Protein AF-A0A535GXM6-F1 (afdb_monomer)

Secondary structure (DSSP, 8-state):
--EEE--SGGGG-HHHHHHHHHHHTSEEEEES---HHHHHHHHHHHHHHTSS--HHHHHHT--EEEEE---S-HHHHHHHHHHHHHHHHHHTT-SPPPPPS-SSS-----

Mean predicted aligned error: 7.74 Å

Radius of gyration: 24.26 Å; Cα contacts (8 Å, |Δi|>4): 105; chains: 1; bounding box: 48×35×75 Å

Nearest PDB structures (foldseek):
  6ude-assembly1_A  TM=9.794E-01  e=9.138E-09  Elizabethkingia anophelis NUHP1
  6k76-assembly1_A  TM=9.728E-01  e=8.546E-09  Thermococcus kodakarensis KOD1
  6ude-assembly1_C  TM=9.628E-01  e=1.117E-08  Elizabethkingia anophelis NUHP1
  6k78-assembly2_C-3  TM=8.431E-01  e=2.739E-09  Thermococcus kodakarensis KOD1
  6k78-assembly1_A  TM=8.442E-01  e=5.350E-09  Thermococcus kodakarensis KOD1

Structure (mmCIF, N/CA/C/O backbone):
data_AF-A0A535GXM6-F1
#
_entry.id   AF-A0A535GXM6-F1
#
loop_
_atom_site.group_PDB
_atom_site.id
_atom_site.type_symbol
_atom_site.label_atom_id
_atom_site.label_alt_id
_atom_site.label_comp_id
_atom_site.label_asym_id
_atom_site.label_entity_id
_atom_site.label_seq_id
_atom_site.pdbx_PDB_ins_code
_atom_site.Cartn_x
_atom_site.Cartn_y
_atom_site.Cartn_z
_atom_site.occupancy
_atom_site.B_iso_or_equiv
_atom_site.auth_seq_id
_atom_site.auth_comp_id
_atom_site.auth_asym_id
_atom_site.auth_atom_id
_atom_site.pdbx_PDB_model_num
ATOM 1 N N . LEU A 1 1 ? -2.934 11.501 -5.337 1.00 75.19 1 LEU A N 1
ATOM 2 C CA . LEU A 1 1 ? -2.773 10.565 -4.201 1.00 75.19 1 LEU A CA 1
ATOM 3 C C . LEU A 1 1 ? -1.601 11.059 -3.366 1.00 75.19 1 LEU A C 1
ATOM 5 O O . LEU A 1 1 ? -0.616 11.454 -3.968 1.00 75.19 1 LEU A O 1
ATOM 9 N N . THR A 1 2 ? -1.706 11.094 -2.039 1.00 91.50 2 THR A N 1
ATOM 10 C CA . THR A 1 2 ? -0.607 11.530 -1.148 1.00 91.50 2 THR A CA 1
ATOM 11 C C . THR A 1 2 ? -0.010 10.377 -0.336 1.00 91.50 2 THR A C 1
ATOM 13 O O . THR A 1 2 ? 1.177 10.406 -0.028 1.00 91.50 2 THR A O 1
ATOM 16 N N . THR A 1 3 ? -0.812 9.346 -0.051 1.00 96.75 3 THR A N 1
ATOM 17 C CA . THR A 1 3 ? -0.434 8.125 0.676 1.00 96.75 3 THR A CA 1
ATOM 18 C C . THR A 1 3 ? -1.315 6.964 0.214 1.00 96.75 3 THR A C 1
ATOM 20 O O . THR A 1 3 ? -2.503 7.166 -0.040 1.00 96.75 3 THR A O 1
ATOM 23 N N . LEU A 1 4 ? -0.762 5.753 0.164 1.00 97.88 4 LEU A N 1
ATOM 24 C CA . LEU A 1 4 ? -1.477 4.498 -0.055 1.00 97.88 4 LEU A CA 1
ATOM 25 C C . LEU A 1 4 ? -1.424 3.636 1.217 1.00 97.88 4 LEU A C 1
ATOM 27 O O . LEU A 1 4 ? -0.346 3.288 1.688 1.00 97.88 4 LEU A O 1
ATOM 31 N N . LYS A 1 5 ? -2.582 3.272 1.776 1.00 97.00 5 LYS A N 1
ATOM 32 C CA . LYS A 1 5 ? -2.676 2.226 2.810 1.00 97.00 5 LYS A CA 1
A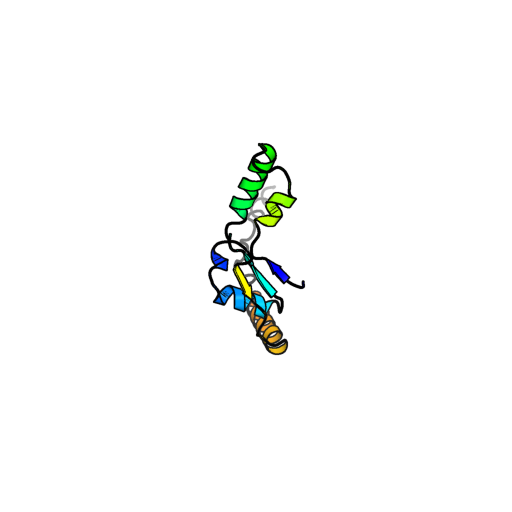TOM 33 C C . LYS A 1 5 ? -2.845 0.876 2.118 1.00 97.00 5 LYS A C 1
ATOM 35 O O . LYS A 1 5 ? -3.596 0.801 1.150 1.00 97.00 5 LYS A O 1
ATOM 40 N N . VAL A 1 6 ? -2.151 -0.150 2.598 1.00 97.38 6 VAL A N 1
ATOM 41 C CA . VAL A 1 6 ? -2.109 -1.479 1.963 1.00 97.38 6 VAL A CA 1
ATOM 42 C C . VAL A 1 6 ? -2.484 -2.582 2.946 1.00 97.38 6 VAL A C 1
ATOM 44 O O . VAL A 1 6 ? -2.291 -2.429 4.149 1.00 97.38 6 VAL A O 1
ATOM 47 N N . ASP A 1 7 ? -2.984 -3.699 2.428 1.00 96.62 7 ASP A N 1
ATOM 48 C CA . ASP A 1 7 ? -3.314 -4.903 3.189 1.00 96.62 7 ASP A CA 1
ATOM 49 C C . ASP A 1 7 ? -3.210 -6.175 2.323 1.00 96.62 7 ASP A C 1
ATOM 51 O O . ASP A 1 7 ? -2.869 -6.109 1.139 1.00 96.62 7 ASP A O 1
ATOM 55 N N . GLY A 1 8 ? -3.441 -7.335 2.941 1.00 94.44 8 GLY A N 1
ATOM 56 C CA . GLY A 1 8 ? -3.362 -8.655 2.318 1.00 94.44 8 GLY A CA 1
ATOM 57 C C . GLY A 1 8 ? -1.984 -9.312 2.433 1.00 94.44 8 GLY A C 1
ATOM 58 O O . GLY A 1 8 ? -0.975 -8.669 2.714 1.00 94.44 8 GLY A O 1
ATOM 59 N N . GLY A 1 9 ? -1.911 -10.624 2.193 1.00 93.56 9 GLY A N 1
ATOM 60 C CA . GLY A 1 9 ? -0.707 -11.419 2.477 1.00 93.56 9 GLY A CA 1
ATOM 61 C C . GLY A 1 9 ? 0.586 -10.950 1.788 1.00 93.56 9 GLY A C 1
ATOM 62 O O . GLY A 1 9 ? 1.673 -11.114 2.347 1.00 93.56 9 GLY A O 1
ATOM 63 N N . ALA A 1 10 ? 0.492 -10.319 0.613 1.00 96.25 10 ALA A N 1
ATOM 64 C CA . ALA A 1 10 ? 1.652 -9.830 -0.137 1.00 96.25 10 ALA A CA 1
ATOM 65 C C . ALA A 1 10 ? 2.368 -8.646 0.540 1.00 96.25 10 ALA A C 1
ATOM 67 O O . ALA A 1 10 ? 3.562 -8.442 0.312 1.00 96.25 10 ALA A O 1
ATOM 68 N N . VAL A 1 11 ? 1.684 -7.891 1.411 1.00 97.00 11 VAL A N 1
ATOM 69 C CA . VAL A 1 11 ? 2.260 -6.696 2.055 1.00 97.00 11 VAL A CA 1
ATOM 70 C C . VAL A 1 11 ? 3.362 -7.026 3.054 1.00 97.00 11 VAL A C 1
ATOM 72 O O . VAL A 1 11 ? 4.121 -6.138 3.431 1.00 97.00 11 VAL A O 1
ATOM 75 N N . LYS A 1 12 ? 3.518 -8.298 3.448 1.00 95.88 12 LYS A N 1
ATOM 76 C CA . LYS A 1 12 ? 4.659 -8.781 4.247 1.00 95.88 12 LYS A CA 1
ATOM 77 C C . LYS A 1 12 ? 6.001 -8.590 3.545 1.00 95.88 12 LYS A C 1
ATOM 79 O O . LYS A 1 12 ? 7.030 -8.542 4.208 1.00 95.88 12 LYS A O 1
ATOM 84 N N . ASN A 1 13 ? 6.004 -8.505 2.216 1.00 98.00 13 ASN A N 1
ATOM 85 C CA . ASN A 1 13 ? 7.224 -8.354 1.442 1.00 98.00 13 ASN A CA 1
ATOM 86 C C . ASN A 1 13 ? 7.668 -6.883 1.413 1.00 98.00 13 ASN A C 1
ATOM 88 O O . ASN A 1 13 ? 7.149 -6.077 0.643 1.00 98.00 13 ASN A O 1
ATOM 92 N N . ASP A 1 14 ? 8.665 -6.553 2.232 1.00 98.31 14 ASP A N 1
ATOM 93 C CA . ASP A 1 14 ? 9.234 -5.205 2.323 1.00 98.31 14 ASP A CA 1
ATOM 94 C C . ASP A 1 14 ? 9.778 -4.684 0.984 1.00 98.31 14 ASP A C 1
ATOM 96 O O . ASP A 1 14 ? 9.617 -3.502 0.687 1.00 98.31 14 ASP A O 1
ATOM 100 N N . PHE A 1 15 ? 10.373 -5.550 0.156 1.00 98.38 15 PHE A N 1
ATOM 101 C CA . PHE A 1 15 ? 10.850 -5.159 -1.172 1.00 98.38 15 PHE A CA 1
ATOM 102 C C . PHE A 1 15 ? 9.687 -4.732 -2.070 1.00 98.38 15 PHE A C 1
ATOM 104 O O . PHE A 1 15 ? 9.758 -3.686 -2.710 1.00 98.38 15 PHE A O 1
ATOM 111 N N . LEU A 1 16 ? 8.592 -5.499 -2.078 1.00 98.31 16 LEU A N 1
ATOM 112 C CA . LEU A 1 16 ? 7.402 -5.151 -2.854 1.00 98.31 16 LEU A CA 1
ATOM 113 C C . LEU A 1 16 ? 6.798 -3.821 -2.385 1.00 98.31 16 LEU A C 1
ATOM 115 O O . LEU A 1 16 ? 6.392 -3.011 -3.212 1.00 98.31 16 LEU A O 1
ATOM 119 N N . MET A 1 17 ? 6.754 -3.577 -1.073 1.00 98.56 17 MET A N 1
ATOM 120 C CA . MET A 1 17 ? 6.217 -2.329 -0.521 1.00 98.56 17 MET A CA 1
ATOM 121 C C . MET A 1 17 ? 7.091 -1.118 -0.851 1.00 98.56 17 MET A C 1
ATOM 123 O O . MET A 1 17 ? 6.555 -0.068 -1.205 1.00 98.56 17 MET A O 1
ATOM 127 N N . GLN A 1 18 ? 8.417 -1.270 -0.800 1.00 98.62 18 GLN A N 1
ATOM 128 C CA . GLN A 1 18 ? 9.336 -0.218 -1.227 1.00 98.62 18 GLN A CA 1
ATOM 129 C C . GLN A 1 18 ? 9.196 0.057 -2.728 1.00 98.62 18 GLN A C 1
ATOM 131 O O . GLN A 1 18 ? 9.004 1.204 -3.122 1.00 98.62 18 GLN A O 1
ATOM 136 N N . LEU A 1 19 ? 9.175 -0.994 -3.556 1.00 97.69 19 LEU A N 1
ATOM 137 C CA . LEU A 1 19 ? 8.965 -0.874 -4.998 1.00 97.69 19 LEU A CA 1
ATOM 138 C C . LEU A 1 19 ? 7.633 -0.177 -5.317 1.00 97.69 19 LEU A C 1
ATOM 140 O O . LEU A 1 19 ? 7.565 0.659 -6.214 1.00 97.69 19 LEU A O 1
ATOM 144 N N . GLN A 1 20 ? 6.572 -0.484 -4.568 1.00 97.88 20 GLN A N 1
ATOM 145 C CA . GLN A 1 20 ? 5.268 0.156 -4.721 1.00 97.88 20 GLN A CA 1
ATOM 146 C C . GLN A 1 20 ? 5.313 1.651 -4.371 1.00 97.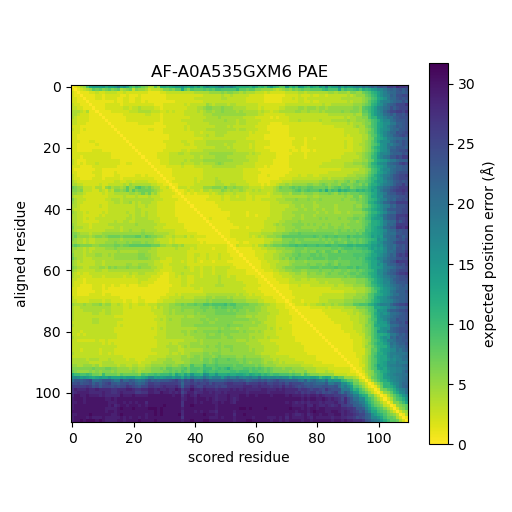88 20 GLN A C 1
ATOM 148 O O . GLN A 1 20 ? 4.708 2.453 -5.088 1.00 97.88 20 GLN A O 1
ATOM 153 N N . ALA A 1 21 ? 6.020 2.029 -3.300 1.00 98.19 21 ALA A N 1
ATOM 154 C CA . ALA A 1 21 ? 6.219 3.426 -2.919 1.00 98.19 21 ALA A CA 1
ATOM 155 C C . ALA A 1 21 ? 7.008 4.186 -3.993 1.00 98.19 21 ALA A C 1
ATOM 157 O O . ALA A 1 21 ? 6.589 5.265 -4.411 1.00 98.19 21 ALA A O 1
ATOM 158 N N . ASP A 1 22 ? 8.079 3.582 -4.507 1.00 97.69 22 ASP A N 1
ATOM 159 C CA . ASP A 1 22 ? 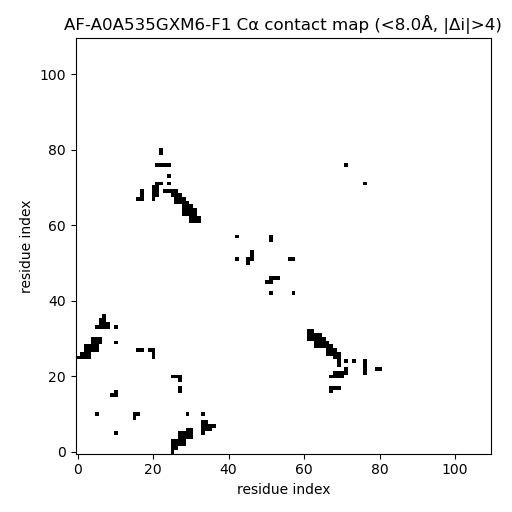8.930 4.141 -5.561 1.00 97.69 22 ASP A CA 1
ATOM 160 C C . ASP A 1 22 ? 8.153 4.348 -6.872 1.00 97.69 22 ASP A C 1
ATOM 162 O O . ASP A 1 22 ? 8.107 5.453 -7.419 1.00 97.69 22 ASP A O 1
ATOM 166 N N . ILE A 1 23 ? 7.439 3.318 -7.344 1.00 96.31 23 ILE A N 1
ATOM 167 C CA . ILE A 1 23 ? 6.639 3.389 -8.579 1.00 96.31 23 ILE A CA 1
ATOM 168 C C . ILE A 1 23 ? 5.541 4.453 -8.480 1.00 96.31 23 ILE A C 1
ATOM 170 O O . ILE A 1 23 ? 5.263 5.136 -9.466 1.00 96.31 23 ILE A O 1
ATOM 174 N N . LEU A 1 24 ? 4.897 4.607 -7.319 1.00 96.31 24 LEU A N 1
ATOM 175 C CA . LEU A 1 24 ? 3.837 5.604 -7.142 1.00 96.31 24 LEU A CA 1
ATOM 176 C C . LEU A 1 24 ? 4.374 6.997 -6.794 1.00 96.31 24 LEU A C 1
ATOM 178 O O . LEU A 1 24 ? 3.665 7.982 -6.991 1.00 96.31 24 LEU A O 1
ATOM 182 N N . GLY A 1 25 ? 5.605 7.101 -6.288 1.00 96.50 25 GLY A N 1
ATOM 183 C CA . GLY A 1 25 ? 6.170 8.317 -5.696 1.00 96.50 25 GLY A CA 1
ATOM 184 C C . GLY A 1 25 ? 5.345 8.869 -4.531 1.00 96.50 25 GLY A C 1
ATOM 185 O O . GLY A 1 25 ? 5.250 10.083 -4.368 1.00 96.50 25 GLY A O 1
ATOM 186 N N . VAL A 1 26 ? 4.698 7.996 -3.754 1.00 97.44 26 VAL A N 1
ATOM 187 C CA . VAL A 1 26 ? 3.931 8.363 -2.553 1.00 97.44 26 VAL A CA 1
ATOM 188 C C . VAL A 1 26 ? 4.212 7.373 -1.432 1.00 97.44 26 VAL A C 1
ATOM 190 O O . VAL A 1 26 ? 4.666 6.258 -1.677 1.00 97.44 26 VAL A O 1
ATOM 193 N N . LYS A 1 27 ? 3.886 7.760 -0.198 1.00 98.19 27 LYS A N 1
ATOM 194 C CA . LYS A 1 27 ? 4.043 6.897 0.977 1.00 98.19 27 LYS A CA 1
ATOM 195 C C . LYS A 1 27 ? 3.181 5.648 0.860 1.00 98.19 27 LYS A C 1
ATOM 197 O O . LYS A 1 27 ? 1.993 5.761 0.555 1.00 98.19 27 LYS A O 1
ATOM 202 N N . VAL A 1 28 ? 3.735 4.490 1.198 1.00 98.50 28 VAL A N 1
ATOM 203 C CA . VAL A 1 28 ? 2.976 3.248 1.399 1.00 98.50 28 VAL A CA 1
ATOM 204 C C . VAL A 1 28 ? 2.956 2.921 2.889 1.00 98.50 28 VAL A C 1
ATOM 206 O O . VAL A 1 28 ? 3.997 2.901 3.539 1.00 98.50 28 VAL A O 1
ATOM 209 N N . VAL A 1 29 ? 1.772 2.696 3.456 1.00 98.25 29 VAL A N 1
ATOM 210 C CA . VAL A 1 29 ? 1.582 2.464 4.895 1.00 98.25 29 VAL A CA 1
ATOM 211 C C . VAL A 1 29 ? 1.012 1.074 5.121 1.00 98.25 29 VAL A C 1
ATOM 213 O O . VAL A 1 29 ? -0.142 0.810 4.771 1.00 98.25 29 VAL A O 1
ATOM 216 N N . ARG A 1 30 ? 1.816 0.208 5.741 1.00 98.12 30 ARG A N 1
ATOM 217 C CA . ARG A 1 30 ? 1.424 -1.141 6.144 1.0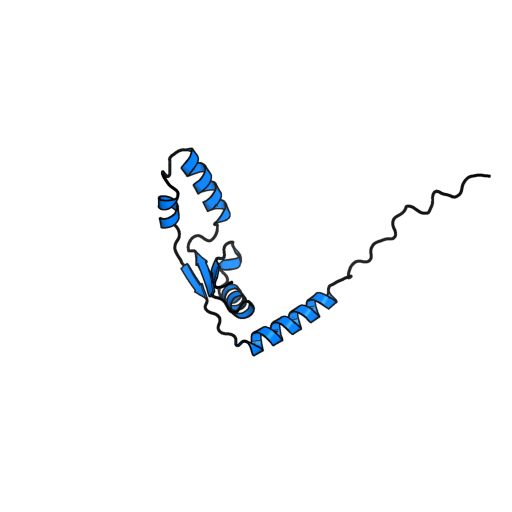0 98.12 30 ARG A CA 1
ATOM 218 C C . ARG A 1 30 ? 0.914 -1.134 7.592 1.00 98.12 30 ARG A C 1
ATOM 220 O O . ARG A 1 30 ? 1.634 -0.662 8.477 1.00 98.12 30 ARG A O 1
ATOM 227 N N . PRO A 1 31 ? -0.303 -1.636 7.862 1.00 97.25 31 PRO A N 1
ATOM 228 C CA . PRO A 1 31 ? -0.819 -1.794 9.217 1.00 97.25 31 PRO A CA 1
ATOM 229 C C . PRO A 1 31 ? -0.224 -3.028 9.910 1.00 97.25 31 PRO A C 1
ATOM 231 O O . PRO A 1 31 ? 0.222 -3.966 9.249 1.00 97.25 31 PRO A O 1
ATOM 234 N N . GLN A 1 32 ? -0.284 -3.060 11.244 1.00 95.25 32 GLN A N 1
ATOM 235 C CA . GLN A 1 32 ? 0.069 -4.253 12.029 1.00 95.25 32 GLN A CA 1
ATOM 236 C C . GLN A 1 32 ? -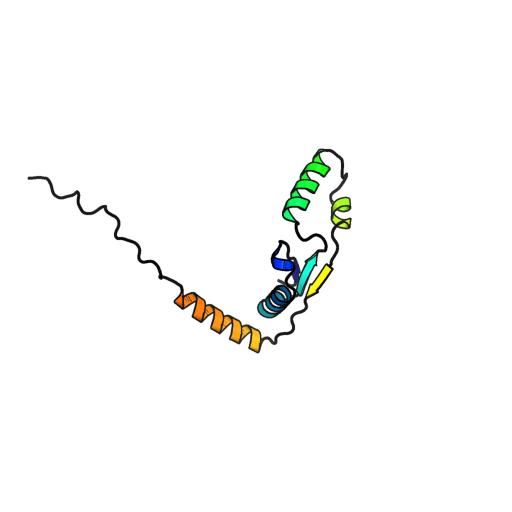0.845 -5.443 11.707 1.00 95.25 32 GLN A C 1
ATOM 238 O O . GLN A 1 32 ? -0.369 -6.558 11.501 1.00 95.25 32 GLN A O 1
ATOM 243 N N . VAL A 1 33 ? -2.157 -5.205 11.608 1.00 93.19 33 VAL A N 1
ATOM 244 C CA . VAL A 1 33 ? -3.122 -6.226 11.178 1.00 93.19 33 VAL A CA 1
ATOM 245 C C . VAL A 1 33 ? -3.263 -6.174 9.663 1.00 93.19 33 VAL A C 1
ATOM 247 O O . VAL A 1 33 ? -3.886 -5.265 9.120 1.00 93.19 33 VAL A O 1
ATOM 250 N N . GLN A 1 34 ? -2.676 -7.159 8.988 1.00 89.44 34 GLN A N 1
ATOM 251 C CA . GLN A 1 34 ? -2.605 -7.206 7.523 1.00 89.44 34 GLN A CA 1
ATOM 252 C C . GLN A 1 34 ? -3.833 -7.858 6.880 1.00 89.44 34 GLN A C 1
ATOM 254 O O . GLN A 1 34 ? -4.151 -7.558 5.737 1.00 89.44 34 GLN A O 1
ATOM 259 N N . GLU A 1 35 ? -4.553 -8.711 7.611 1.00 91.88 35 GLU A N 1
ATOM 260 C CA . GLU A 1 35 ? -5.798 -9.334 7.146 1.00 91.88 35 GLU A CA 1
ATOM 261 C C . GLU A 1 35 ? -6.998 -8.431 7.470 1.00 91.88 35 GLU A C 1
ATOM 263 O O . GLU A 1 35 ? -7.861 -8.749 8.295 1.00 91.88 35 GLU A O 1
ATOM 268 N N . THR A 1 36 ? -7.035 -7.256 6.839 1.00 92.12 36 THR A N 1
ATOM 269 C CA . THR A 1 36 ? -8.081 -6.240 7.054 1.00 92.12 36 THR A CA 1
ATOM 270 C C . THR A 1 36 ? -9.454 -6.703 6.569 1.00 92.12 36 THR A C 1
ATOM 272 O O . THR A 1 36 ? -10.465 -6.248 7.099 1.00 92.12 36 THR A O 1
ATOM 275 N N . THR A 1 37 ? -9.500 -7.647 5.623 1.00 94.25 37 THR A N 1
ATOM 276 C CA . THR A 1 37 ? -10.747 -8.249 5.127 1.00 94.25 37 THR A CA 1
ATOM 277 C C . THR A 1 37 ? -11.492 -8.965 6.256 1.00 94.25 37 THR A C 1
ATOM 279 O O . THR A 1 37 ? -12.640 -8.633 6.554 1.00 94.25 37 THR A O 1
ATOM 282 N N . SER A 1 38 ? -10.820 -9.893 6.945 1.00 94.31 38 SER A N 1
ATOM 283 C CA . SER A 1 38 ? -11.398 -10.614 8.087 1.00 94.31 38 SER A CA 1
ATOM 284 C C . SER A 1 38 ? -11.704 -9.674 9.252 1.00 94.31 38 SER A C 1
ATOM 286 O O . SER A 1 38 ? -12.749 -9.795 9.891 1.00 94.31 38 SER A O 1
ATOM 288 N N . LEU A 1 39 ? -10.826 -8.696 9.500 1.00 94.00 39 LEU A N 1
ATOM 289 C CA . LEU A 1 39 ? -11.039 -7.688 10.536 1.00 94.00 39 LEU A CA 1
ATOM 290 C C . LEU A 1 39 ? -12.298 -6.847 10.274 1.00 94.00 39 LEU A C 1
ATOM 292 O O . LEU A 1 39 ? -13.064 -6.588 11.197 1.00 94.00 39 LEU A O 1
ATOM 296 N N . GLY A 1 40 ? -12.544 -6.457 9.021 1.00 95.31 40 GLY A N 1
ATOM 297 C CA . GLY A 1 40 ? -13.732 -5.703 8.628 1.00 95.31 40 GLY A CA 1
ATOM 298 C C . GLY A 1 40 ? -15.028 -6.473 8.885 1.00 95.31 40 GLY A C 1
ATOM 299 O O . GLY A 1 40 ? -15.975 -5.910 9.433 1.00 95.31 40 GLY A O 1
ATOM 300 N N . ALA A 1 41 ? -15.055 -7.773 8.568 1.00 97.38 41 ALA A N 1
ATOM 301 C CA . ALA A 1 41 ? -16.195 -8.637 8.877 1.00 97.38 41 ALA A CA 1
ATOM 302 C C . ALA A 1 41 ? -16.425 -8.763 10.394 1.00 97.38 41 ALA A C 1
ATOM 304 O O . ALA A 1 41 ? -17.559 -8.635 10.859 1.00 97.38 41 ALA A O 1
ATOM 305 N N . ALA A 1 42 ? -15.350 -8.945 11.169 1.00 96.31 42 ALA A N 1
ATOM 306 C CA . ALA A 1 42 ? -15.419 -9.007 12.627 1.00 96.31 42 ALA A CA 1
ATOM 307 C C . ALA A 1 42 ? -15.955 -7.700 13.232 1.00 96.31 42 ALA A C 1
ATOM 309 O O . ALA A 1 42 ? -16.824 -7.737 14.099 1.00 96.31 42 ALA A O 1
ATOM 310 N N . TYR A 1 43 ? -15.499 -6.547 12.739 1.00 97.00 43 TYR A N 1
ATOM 311 C CA . TYR A 1 43 ? -16.004 -5.238 13.152 1.00 97.00 43 TYR A CA 1
ATOM 312 C C . TYR A 1 43 ? -17.479 -5.038 12.814 1.00 97.00 43 TYR A C 1
ATOM 314 O O . TYR A 1 43 ? -18.230 -4.562 13.664 1.00 97.00 43 TYR A O 1
ATOM 322 N N . GLY A 1 44 ? -17.917 -5.432 11.615 1.00 96.81 44 GLY A N 1
ATOM 323 C CA . GLY A 1 44 ? -19.326 -5.355 11.229 1.00 96.81 44 GLY A CA 1
ATOM 324 C C . GLY A 1 44 ? -20.224 -6.180 12.153 1.00 96.81 44 GLY A C 1
ATOM 325 O O . GLY A 1 44 ? -21.212 -5.667 12.677 1.00 96.81 44 GLY A O 1
ATOM 326 N N . ALA A 1 45 ? -19.843 -7.434 12.413 1.00 97.75 45 ALA A N 1
ATOM 327 C CA . ALA A 1 45 ? -20.576 -8.305 13.327 1.00 97.75 45 ALA A CA 1
ATOM 328 C C . ALA A 1 45 ? -20.552 -7.778 14.769 1.00 97.75 45 ALA A C 1
ATOM 330 O O . ALA A 1 45 ? -21.588 -7.731 15.424 1.00 97.75 45 ALA A O 1
ATOM 331 N N . GLY A 1 46 ? -19.388 -7.340 15.253 1.00 97.25 46 GLY A N 1
ATOM 332 C CA . GLY A 1 46 ? -19.225 -6.874 16.626 1.00 97.25 46 GLY A CA 1
ATOM 333 C C . GLY A 1 46 ? -19.960 -5.568 16.926 1.00 97.25 46 GLY A C 1
ATOM 334 O O . GLY A 1 46 ? -20.452 -5.401 18.036 1.00 97.25 46 GLY A O 1
ATOM 335 N N . LEU A 1 47 ? -20.107 -4.666 15.952 1.00 97.31 47 LEU A N 1
ATOM 336 C CA . LEU A 1 47 ? -20.977 -3.494 16.106 1.00 97.31 47 LEU A CA 1
ATOM 337 C C . LEU A 1 47 ? -22.456 -3.896 16.169 1.00 97.31 47 LEU A C 1
ATOM 339 O O . LEU A 1 47 ? -23.199 -3.371 16.992 1.00 97.31 47 LEU A O 1
ATOM 343 N N . ALA A 1 48 ? -22.885 -4.840 15.325 1.00 97.38 48 ALA A N 1
ATOM 344 C CA . ALA A 1 48 ? -24.276 -5.293 15.290 1.00 97.38 48 ALA A CA 1
ATOM 345 C C . ALA A 1 48 ? -24.700 -6.032 16.572 1.00 97.38 48 ALA A C 1
ATOM 347 O O . ALA A 1 48 ? -25.872 -5.992 16.941 1.00 97.38 48 ALA A O 1
ATOM 348 N N . THR A 1 49 ? -23.762 -6.696 17.255 1.00 97.69 49 THR A N 1
ATOM 349 C CA . THR A 1 49 ? -24.018 -7.441 18.498 1.00 97.69 49 THR A CA 1
ATOM 350 C C . THR A 1 49 ? -23.668 -6.669 19.772 1.00 97.69 49 THR A C 1
ATOM 352 O O . THR A 1 49 ? -23.896 -7.181 20.866 1.00 97.69 49 THR A O 1
ATOM 355 N N . GLY A 1 50 ? -23.129 -5.452 19.656 1.00 96.06 50 GLY A N 1
ATOM 356 C CA . GLY A 1 50 ? -22.731 -4.627 20.800 1.00 96.06 50 GLY A CA 1
ATOM 357 C C . GLY A 1 50 ? -21.411 -5.037 21.462 1.00 96.06 50 GLY A C 1
ATOM 358 O O . GLY A 1 50 ? -21.133 -4.596 22.574 1.00 96.06 50 GLY A O 1
ATOM 359 N N . PHE A 1 51 ? -20.586 -5.857 20.801 1.00 96.94 51 PHE A N 1
ATOM 360 C CA . PHE A 1 51 ? -19.213 -6.124 21.245 1.00 96.94 51 PHE A CA 1
ATOM 361 C C . PHE A 1 51 ? -18.350 -4.853 21.196 1.00 96.94 51 PHE A C 1
ATOM 363 O O . PHE A 1 51 ? -17.564 -4.608 22.106 1.00 96.94 51 PHE A O 1
ATOM 37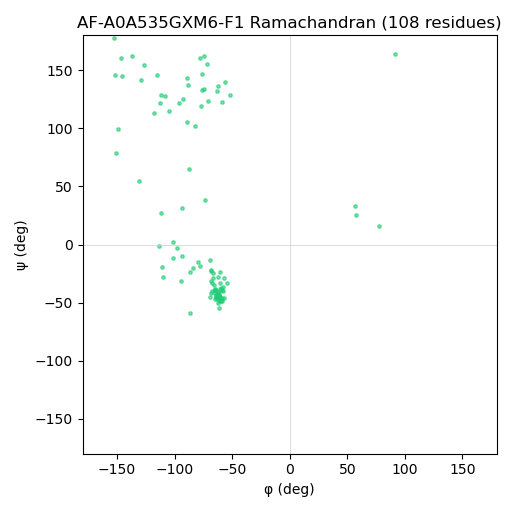0 N N . TRP A 1 52 ? -18.530 -4.031 20.156 1.00 97.06 52 TRP A N 1
ATOM 371 C CA . TRP A 1 52 ? -18.027 -2.655 20.103 1.00 97.06 52 TRP A CA 1
ATOM 372 C C . TRP A 1 52 ? -19.199 -1.685 20.061 1.00 97.06 52 TRP A C 1
ATOM 374 O O . TRP A 1 52 ? -20.227 -1.967 19.446 1.00 97.06 52 TRP A O 1
ATOM 384 N N . SER A 1 53 ? -19.026 -0.522 20.685 1.00 94.81 53 SER A N 1
ATOM 385 C CA . SER A 1 53 ? -20.113 0.451 20.833 1.00 94.81 53 SER A CA 1
ATOM 386 C C . SER A 1 53 ? -20.127 1.505 19.730 1.00 94.81 53 SER A C 1
ATOM 388 O O . SER A 1 53 ? -21.187 2.018 19.377 1.00 94.81 53 SER A O 1
ATOM 390 N N . THR A 1 54 ? -18.960 1.877 19.189 1.00 96.25 54 THR A N 1
ATOM 391 C CA . THR A 1 54 ? -18.857 2.960 18.198 1.00 96.25 54 THR A CA 1
ATOM 392 C C . THR A 1 54 ? -17.755 2.724 17.170 1.00 96.25 54 THR A C 1
ATOM 394 O O . THR A 1 54 ? -16.784 2.006 17.402 1.00 96.25 54 THR A O 1
ATOM 397 N N . LEU A 1 55 ? -17.855 3.417 16.032 1.00 94.94 55 LEU A N 1
ATOM 398 C CA . LEU A 1 55 ? -16.778 3.462 15.038 1.00 94.94 55 LEU A CA 1
ATOM 399 C C . LEU A 1 55 ? -15.492 4.101 15.588 1.00 94.94 55 LEU A C 1
ATOM 401 O O . LEU A 1 55 ? -14.405 3.764 15.126 1.00 94.94 55 LEU A O 1
ATOM 405 N N . ASP A 1 56 ? -15.592 5.007 16.565 1.00 95.62 56 ASP A N 1
ATOM 406 C CA . ASP A 1 56 ? -14.421 5.630 17.193 1.00 95.62 56 ASP A CA 1
ATOM 407 C C . ASP A 1 56 ? -13.603 4.634 18.005 1.00 95.62 56 ASP A C 1
ATOM 409 O O . ASP A 1 56 ? -12.377 4.725 18.042 1.00 95.62 56 ASP A O 1
ATOM 413 N N . GLU A 1 57 ? -14.264 3.654 18.614 1.00 93.94 57 GLU A N 1
ATOM 414 C CA . GLU A 1 57 ? -13.599 2.545 19.285 1.00 93.94 57 GLU A CA 1
ATOM 415 C C . GLU A 1 57 ? -12.767 1.723 18.291 1.00 93.94 57 GLU A C 1
ATOM 417 O O . GLU A 1 57 ? -11.583 1.484 18.519 1.00 93.94 57 GLU A O 1
ATOM 422 N N . LEU A 1 58 ? -13.335 1.408 17.124 1.00 93.94 58 LEU A N 1
ATOM 423 C CA . LEU A 1 58 ? -12.642 0.655 16.075 1.00 93.94 58 LEU A CA 1
ATOM 424 C C . LEU A 1 58 ? -11.452 1.412 15.477 1.00 93.94 58 LEU A C 1
ATOM 426 O O . LEU A 1 58 ? -10.437 0.807 15.132 1.00 93.94 58 LEU A O 1
ATOM 430 N N . ARG A 1 59 ? -11.548 2.744 15.361 1.00 92.81 59 ARG A N 1
ATOM 431 C CA . ARG A 1 59 ? -10.450 3.586 14.853 1.00 92.81 59 ARG A CA 1
ATOM 432 C C . ARG A 1 59 ? -9.198 3.483 15.722 1.00 92.81 59 ARG A C 1
ATOM 434 O O . ARG A 1 59 ? -8.098 3.539 15.179 1.00 92.81 59 ARG A O 1
ATOM 441 N N . LYS A 1 60 ? -9.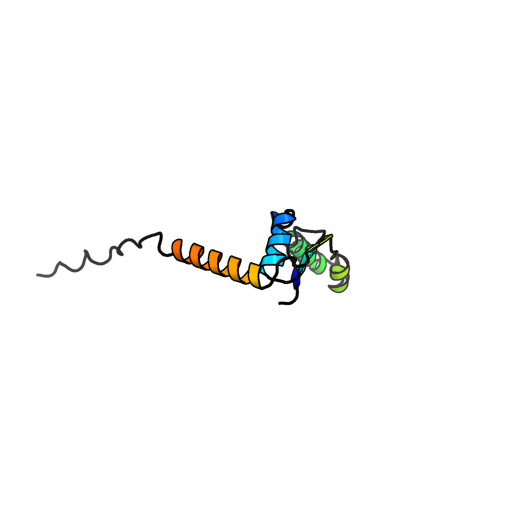353 3.289 17.037 1.00 93.00 60 LYS A N 1
ATOM 442 C CA . LYS A 1 60 ? -8.232 3.136 17.983 1.00 93.00 60 LYS A CA 1
ATOM 443 C C . LYS A 1 60 ? -7.451 1.837 17.781 1.00 93.00 60 LYS A C 1
ATOM 445 O O . LYS A 1 60 ? -6.288 1.766 18.162 1.00 93.00 60 LYS A O 1
ATOM 450 N N . ASN A 1 61 ? -8.060 0.833 17.155 1.00 91.88 61 ASN A N 1
ATOM 451 C CA . ASN A 1 61 ? -7.409 -0.449 16.896 1.00 91.88 61 ASN A CA 1
ATOM 452 C C . ASN A 1 61 ? -6.447 -0.396 15.700 1.00 91.88 61 ASN A C 1
ATOM 454 O O . ASN A 1 61 ? -5.611 -1.285 15.548 1.00 91.88 61 ASN A O 1
ATOM 458 N N . TRP A 1 62 ? -6.563 0.605 14.818 1.00 95.00 62 TRP A N 1
ATOM 459 C CA . TRP A 1 62 ? -5.682 0.705 13.658 1.00 95.00 62 TRP A CA 1
ATOM 460 C C . TRP A 1 62 ? -4.313 1.245 14.070 1.00 95.00 62 TRP A C 1
ATOM 462 O O . TRP A 1 62 ? -4.192 2.373 14.546 1.00 95.00 62 TRP A O 1
ATOM 472 N N . GLN A 1 63 ? -3.274 0.446 13.843 1.00 95.81 63 GLN A N 1
ATOM 473 C CA . GLN A 1 63 ? -1.894 0.795 14.161 1.00 95.81 63 GLN A CA 1
ATOM 474 C C . GLN A 1 63 ? -0.997 0.562 12.950 1.00 95.81 63 GLN A C 1
ATOM 476 O O . GLN A 1 63 ? -1.159 -0.415 12.211 1.00 95.81 63 GLN A O 1
ATOM 481 N N . VAL A 1 64 ? -0.040 1.467 12.762 1.00 97.00 64 VAL A N 1
ATOM 482 C CA . VAL A 1 64 ? 0.987 1.345 11.728 1.00 97.00 64 VAL A CA 1
ATOM 483 C C . VAL A 1 64 ? 2.025 0.322 12.176 1.00 97.00 64 VAL A C 1
ATOM 485 O O . VAL A 1 64 ? 2.498 0.375 13.307 1.00 97.00 64 VAL A O 1
ATOM 488 N N . ASP A 1 65 ? 2.379 -0.589 11.275 1.00 97.44 65 ASP A 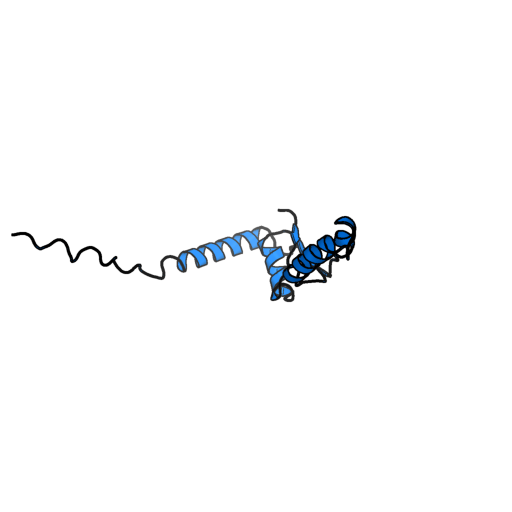N 1
ATOM 489 C CA . ASP A 1 65 ? 3.588 -1.405 11.397 1.00 97.44 65 ASP A CA 1
ATOM 490 C C . ASP A 1 65 ? 4.773 -0.650 10.790 1.00 97.44 65 ASP A C 1
ATOM 492 O O . ASP A 1 65 ? 5.738 -0.317 11.474 1.00 97.44 65 ASP A O 1
ATOM 496 N N . LYS A 1 66 ? 4.663 -0.302 9.502 1.00 98.12 66 LYS A N 1
ATOM 497 C CA . LYS A 1 66 ? 5.749 0.335 8.756 1.00 98.12 66 LYS A CA 1
ATOM 498 C C . LYS A 1 66 ? 5.237 1.330 7.721 1.00 98.12 66 LYS A C 1
ATOM 500 O O . LYS A 1 66 ? 4.202 1.118 7.086 1.00 98.12 66 LYS A O 1
ATOM 505 N N . VAL A 1 67 ? 5.998 2.406 7.536 1.00 98.50 67 VAL A N 1
ATOM 506 C CA . VAL A 1 67 ? 5.820 3.381 6.455 1.00 98.50 67 VAL A CA 1
ATOM 507 C C . VAL A 1 67 ? 7.008 3.274 5.506 1.00 98.50 67 VAL A C 1
ATOM 509 O O . VAL A 1 67 ? 8.155 3.312 5.943 1.00 98.50 67 VAL A O 1
ATOM 512 N N . PHE A 1 68 ? 6.720 3.137 4.217 1.00 98.56 68 PHE A N 1
ATOM 513 C CA . PHE A 1 68 ? 7.694 3.123 3.134 1.00 98.56 68 PHE A CA 1
ATOM 514 C C . PHE A 1 68 ? 7.614 4.470 2.418 1.00 98.56 68 PHE A C 1
ATOM 516 O O . PHE A 1 68 ? 6.573 4.826 1.858 1.00 98.56 68 PHE A O 1
ATOM 523 N N . GLU A 1 69 ? 8.694 5.240 2.490 1.00 98.44 69 GLU A N 1
ATOM 524 C CA . GLU A 1 69 ? 8.839 6.513 1.784 1.00 98.44 69 GLU A CA 1
ATOM 525 C C . GLU A 1 69 ? 9.436 6.249 0.393 1.00 98.44 69 GLU A C 1
ATOM 527 O O . GLU A 1 69 ? 10.294 5.369 0.271 1.00 98.44 69 GLU A O 1
ATOM 532 N N . PRO A 1 70 ? 9.014 6.980 -0.652 1.00 97.38 70 PRO A N 1
ATOM 533 C CA . PRO A 1 70 ? 9.598 6.836 -1.979 1.00 97.38 70 PRO A CA 1
ATOM 534 C C . PRO A 1 70 ? 11.079 7.239 -1.965 1.00 97.38 70 PRO A C 1
ATOM 536 O O . PRO A 1 70 ? 11.443 8.295 -1.448 1.00 97.38 70 PRO A O 1
ATOM 539 N N . GLN A 1 71 ? 11.923 6.396 -2.550 1.00 97.25 71 GLN A N 1
ATOM 540 C CA . GLN A 1 71 ? 13.374 6.569 -2.654 1.00 97.25 71 GLN A CA 1
ATOM 541 C C . GLN A 1 71 ? 13.828 6.826 -4.097 1.00 97.25 71 GLN A C 1
ATOM 543 O O . GLN A 1 71 ? 14.917 7.357 -4.311 1.00 97.25 71 GLN A O 1
ATOM 548 N N . SER A 1 72 ? 13.009 6.478 -5.094 1.00 93.56 72 SER A N 1
ATOM 549 C CA . SER A 1 72 ? 13.317 6.716 -6.509 1.00 93.56 72 SER A CA 1
ATOM 550 C C . SER A 1 72 ? 13.132 8.175 -6.925 1.00 93.56 72 SER A C 1
ATOM 552 O O . SER A 1 72 ? 12.184 8.836 -6.494 1.00 93.56 72 SER A O 1
ATOM 554 N N . THR A 1 73 ? 13.957 8.646 -7.861 1.00 96.31 73 THR A N 1
ATOM 555 C CA . THR A 1 73 ? 13.751 9.950 -8.501 1.00 96.31 73 THR A CA 1
ATOM 556 C C . THR A 1 73 ? 12.600 9.917 -9.503 1.00 96.31 73 THR A C 1
ATOM 558 O O . THR A 1 73 ? 12.193 8.865 -10.008 1.00 96.31 73 THR A O 1
ATOM 561 N N . GLU A 1 74 ? 12.105 11.101 -9.857 1.00 94.94 74 GLU A N 1
ATOM 562 C CA . GLU A 1 74 ? 11.072 11.247 -10.877 1.00 94.94 74 GLU A CA 1
ATOM 563 C C . GLU A 1 74 ? 11.522 10.673 -12.233 1.00 94.94 74 GLU A C 1
ATOM 565 O O . GLU A 1 74 ? 10.751 10.016 -12.933 1.00 94.94 74 GLU A O 1
ATOM 570 N N . GLU A 1 75 ? 12.786 10.880 -12.601 1.00 96.94 75 GLU A N 1
ATOM 571 C CA . GLU A 1 75 ? 13.385 10.372 -13.836 1.00 96.94 75 GLU A CA 1
ATOM 572 C C . GLU A 1 75 ? 13.360 8.843 -13.876 1.00 96.94 75 GLU A C 1
ATOM 574 O O . GLU A 1 75 ? 12.919 8.262 -14.872 1.00 96.94 75 GLU A O 1
ATOM 579 N N . GLN A 1 76 ? 13.791 8.196 -12.788 1.00 96.00 76 GLN A N 1
ATOM 580 C CA . GLN A 1 76 ? 13.801 6.738 -12.659 1.00 96.00 76 GLN A CA 1
ATOM 581 C C . GLN A 1 76 ? 12.384 6.170 -12.767 1.00 96.00 76 GLN A C 1
ATOM 583 O O . GLN A 1 76 ? 12.147 5.223 -13.522 1.00 96.00 76 GLN A O 1
ATOM 588 N N . ARG A 1 77 ? 11.423 6.799 -12.082 1.00 95.69 77 ARG A N 1
ATOM 589 C CA . ARG A 1 77 ? 10.010 6.415 -12.117 1.00 95.69 77 ARG A CA 1
ATOM 590 C C . ARG A 1 77 ? 9.424 6.518 -13.525 1.00 95.69 77 ARG A C 1
ATOM 592 O O . ARG A 1 77 ? 8.794 5.572 -14.001 1.00 95.69 77 ARG A O 1
ATOM 599 N N . ARG A 1 78 ? 9.665 7.632 -14.229 1.00 96.69 78 ARG A N 1
ATOM 600 C CA . ARG A 1 78 ? 9.201 7.830 -15.615 1.00 96.69 78 ARG A CA 1
ATOM 601 C C . ARG A 1 78 ? 9.798 6.797 -16.569 1.00 96.69 78 ARG A C 1
ATOM 603 O O . ARG A 1 78 ? 9.063 6.239 -17.384 1.00 96.69 78 ARG A O 1
ATOM 610 N N . ALA A 1 79 ? 11.098 6.522 -16.459 1.00 97.44 79 ALA A N 1
ATOM 611 C CA . ALA A 1 79 ? 11.775 5.534 -17.295 1.00 97.44 79 ALA A CA 1
ATOM 612 C C . ALA A 1 79 ? 11.226 4.115 -17.061 1.00 97.44 79 ALA A C 1
ATOM 614 O O . ALA A 1 79 ? 10.884 3.419 -18.020 1.00 97.44 79 ALA A O 1
ATOM 615 N N . GLY A 1 80 ? 11.065 3.713 -15.795 1.00 96.00 80 GLY A N 1
ATOM 616 C CA . GLY A 1 80 ? 10.479 2.424 -15.425 1.00 96.00 80 GLY A CA 1
ATOM 617 C C . GLY A 1 80 ? 9.044 2.267 -15.931 1.00 96.00 80 GLY A C 1
ATOM 618 O O . GLY A 1 80 ? 8.709 1.253 -16.546 1.00 96.00 80 GLY A O 1
ATOM 619 N N . LEU A 1 81 ? 8.210 3.301 -15.766 1.00 96.50 81 LEU A N 1
ATOM 620 C CA . LEU A 1 81 ? 6.825 3.288 -16.238 1.00 96.50 81 LEU A CA 1
ATOM 621 C C . LEU A 1 81 ? 6.730 3.205 -17.769 1.00 96.50 81 LEU A C 1
ATOM 623 O O . LEU A 1 81 ? 5.855 2.514 -18.290 1.00 96.50 81 LEU A O 1
ATOM 627 N N . ALA A 1 82 ? 7.623 3.879 -18.500 1.00 97.94 82 ALA A N 1
ATOM 628 C CA . ALA A 1 82 ? 7.688 3.774 -19.956 1.00 97.94 82 ALA A CA 1
ATOM 629 C C . ALA A 1 82 ? 8.060 2.349 -20.407 1.00 97.94 82 ALA A C 1
ATOM 631 O O . ALA A 1 82 ? 7.423 1.800 -21.307 1.00 97.94 82 ALA A O 1
ATOM 632 N N . GLY A 1 83 ? 9.040 1.724 -19.744 1.00 98.25 83 GLY A N 1
ATOM 633 C CA . GLY A 1 83 ? 9.421 0.332 -19.996 1.00 98.25 83 GLY A CA 1
ATOM 634 C C . GLY A 1 83 ? 8.284 -0.653 -19.712 1.00 98.25 83 GLY A C 1
ATOM 635 O O . GLY A 1 83 ? 7.997 -1.514 -20.544 1.00 98.25 83 GLY A O 1
ATOM 636 N N . TRP A 1 84 ? 7.589 -0.481 -18.584 1.00 98.12 84 TRP A N 1
ATOM 637 C CA . TRP A 1 84 ? 6.411 -1.274 -18.231 1.00 98.12 84 TRP A CA 1
ATOM 638 C C . TRP A 1 84 ? 5.299 -1.154 -19.277 1.00 98.12 84 TRP A C 1
ATOM 640 O O . TRP A 1 84 ? 4.807 -2.172 -19.753 1.00 98.12 84 TRP A O 1
ATOM 650 N N . LYS A 1 85 ? 4.942 0.068 -19.698 1.00 98.25 85 LYS A N 1
ATOM 651 C CA . LYS A 1 85 ? 3.910 0.290 -20.728 1.00 98.25 85 LYS A CA 1
ATOM 652 C C . LYS A 1 85 ? 4.247 -0.426 -22.034 1.00 98.25 85 LYS A C 1
ATOM 654 O O . LYS A 1 85 ? 3.413 -1.157 -22.555 1.00 98.25 85 LYS A O 1
ATOM 659 N N . LYS A 1 86 ? 5.495 -0.302 -22.493 1.00 98.56 86 LYS A N 1
ATOM 660 C CA . LYS A 1 86 ? 5.989 -1.013 -23.679 1.00 98.56 86 LYS A CA 1
ATOM 661 C C . LYS A 1 86 ? 5.896 -2.535 -23.529 1.00 98.56 86 LYS A C 1
ATOM 663 O O . LYS A 1 86 ? 5.641 -3.234 -24.505 1.00 98.56 86 LYS A O 1
ATOM 668 N N . ALA A 1 87 ? 6.145 -3.069 -22.333 1.00 98.50 87 ALA A N 1
ATOM 669 C CA . ALA A 1 87 ? 6.003 -4.497 -22.067 1.00 98.50 87 ALA A CA 1
ATOM 670 C C . ALA A 1 87 ? 4.530 -4.931 -22.096 1.00 98.50 87 ALA A C 1
ATOM 672 O O . ALA A 1 87 ? 4.220 -5.919 -22.751 1.00 98.50 87 ALA A O 1
ATOM 673 N N . VAL A 1 88 ? 3.632 -4.167 -21.464 1.00 98.31 88 VAL A N 1
ATOM 674 C CA . VAL A 1 88 ? 2.182 -4.420 -21.477 1.00 98.31 88 VAL A CA 1
ATOM 675 C C . VAL A 1 88 ? 1.635 -4.418 -22.900 1.00 98.31 88 VAL A C 1
ATOM 677 O O . VAL A 1 88 ? 0.923 -5.340 -23.268 1.00 98.31 88 VAL A O 1
ATOM 680 N N . GLU A 1 89 ? 2.009 -3.446 -23.734 1.00 98.12 89 GLU A N 1
ATOM 681 C CA . GLU A 1 89 ? 1.578 -3.391 -25.141 1.00 98.12 89 GLU A CA 1
ATOM 682 C C . GLU A 1 89 ? 1.895 -4.681 -25.910 1.00 98.12 89 GLU A C 1
ATOM 684 O O . GLU A 1 89 ? 1.123 -5.095 -26.769 1.00 98.12 89 GLU A O 1
ATOM 689 N N . ARG A 1 90 ? 2.999 -5.355 -25.571 1.00 97.81 90 ARG A N 1
ATOM 690 C CA . ARG A 1 90 ? 3.424 -6.609 -26.211 1.00 97.81 90 ARG A CA 1
ATOM 691 C C . ARG A 1 90 ? 2.686 -7.846 -25.707 1.00 97.81 90 ARG A C 1
ATOM 693 O O . ARG A 1 90 ? 2.801 -8.889 -26.339 1.00 97.81 90 ARG A O 1
ATOM 700 N N . THR A 1 91 ? 1.985 -7.765 -24.577 1.00 96.75 91 THR A N 1
ATOM 701 C CA . THR A 1 91 ? 1.182 -8.882 -24.054 1.00 96.75 91 THR A CA 1
ATOM 702 C C . THR A 1 91 ? -0.276 -8.819 -24.509 1.00 96.75 91 THR A C 1
ATOM 704 O O . THR A 1 91 ? -1.023 -9.780 -24.316 1.00 96.75 91 THR A O 1
ATOM 707 N N . LEU A 1 92 ? -0.696 -7.707 -25.119 1.00 95.06 92 LEU A N 1
ATOM 708 C CA . LEU A 1 92 ? -2.038 -7.551 -25.671 1.00 95.06 92 LEU A CA 1
ATOM 709 C C . LEU A 1 92 ? -2.219 -8.395 -26.940 1.00 95.06 92 LEU A C 1
ATOM 711 O O . LEU A 1 92 ? -1.263 -8.697 -27.647 1.00 95.06 92 LEU A O 1
ATOM 715 N N . HIS A 1 93 ? -3.472 -8.751 -27.236 1.00 92.88 93 HIS A N 1
ATOM 716 C CA . HIS A 1 93 ? -3.863 -9.507 -28.437 1.00 92.88 93 HIS A CA 1
ATOM 717 C C . HIS A 1 93 ? -3.178 -10.874 -28.598 1.00 92.88 93 HIS A C 1
ATOM 719 O O . HIS A 1 93 ? -3.083 -11.388 -29.705 1.00 92.88 93 HIS A O 1
ATOM 725 N N . TRP A 1 94 ? -2.735 -11.480 -27.492 1.00 93.31 94 TRP A N 1
ATOM 726 C CA . TRP A 1 94 ? -2.092 -12.794 -27.519 1.00 93.31 94 TRP A CA 1
ATOM 727 C C . TRP A 1 94 ? -3.026 -13.922 -27.981 1.00 93.31 94 TRP A C 1
ATOM 729 O O . TRP A 1 94 ? -2.609 -14.826 -28.695 1.00 93.31 94 TRP A O 1
ATOM 739 N N . VAL A 1 95 ? -4.290 -13.876 -27.557 1.00 93.62 95 VAL A N 1
ATOM 740 C CA . VAL A 1 95 ? -5.306 -14.860 -27.945 1.00 93.62 95 VAL A CA 1
ATOM 741 C C . VAL A 1 95 ? -6.102 -14.312 -29.122 1.00 93.62 95 VAL A C 1
ATOM 743 O O . VAL A 1 95 ? -6.743 -13.263 -29.009 1.00 93.62 95 VAL A O 1
ATOM 746 N N . GLU A 1 96 ? -6.097 -15.039 -30.234 1.00 85.94 96 GLU A N 1
ATOM 747 C CA . GLU A 1 96 ? -6.992 -14.788 -31.360 1.00 85.94 96 GLU A CA 1
ATOM 748 C C . GLU A 1 96 ? -8.407 -15.257 -30.995 1.00 85.94 96 GLU A C 1
ATOM 750 O O . GLU A 1 96 ? -8.597 -16.342 -30.445 1.00 85.94 96 GLU A O 1
ATOM 755 N N . LYS A 1 97 ? -9.429 -14.440 -31.271 1.00 76.38 97 LYS A N 1
ATOM 756 C CA . LYS A 1 97 ? -10.816 -14.904 -31.146 1.00 76.38 97 LYS A CA 1
ATOM 757 C C . LYS A 1 97 ? -11.085 -15.892 -32.278 1.00 76.38 97 LYS A C 1
ATOM 759 O O . LYS A 1 97 ? -10.946 -15.512 -33.439 1.00 76.38 97 LYS A O 1
ATOM 764 N N . GLU A 1 98 ? -11.509 -17.115 -31.955 1.00 72.44 98 GLU A N 1
ATOM 765 C CA . GLU A 1 98 ? -12.045 -18.017 -32.977 1.00 72.44 98 GLU A CA 1
ATOM 766 C C . GLU A 1 98 ? -13.212 -17.331 -33.709 1.00 72.44 98 GLU A C 1
ATOM 768 O O . GLU A 1 98 ? -14.022 -16.648 -33.066 1.00 72.44 98 GLU A O 1
ATOM 773 N N . PRO A 1 99 ? -13.325 -17.487 -35.040 1.00 62.69 99 PRO A N 1
ATOM 774 C CA . PRO A 1 99 ? -14.468 -16.972 -35.772 1.00 62.69 9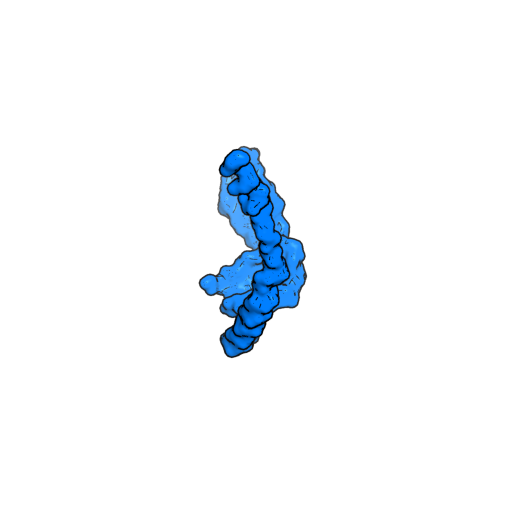9 PRO A CA 1
ATOM 775 C C . PRO A 1 99 ? -15.748 -17.608 -35.217 1.00 62.69 99 PRO A C 1
ATOM 777 O O . PRO A 1 99 ? -15.892 -18.832 -35.178 1.00 62.69 99 PRO A O 1
ATOM 780 N N . THR A 1 100 ? -16.680 -16.767 -34.770 1.00 62.31 100 THR A N 1
ATOM 781 C CA . THR A 1 100 ? -17.998 -17.182 -34.288 1.00 62.31 100 THR A CA 1
ATOM 782 C C . THR A 1 100 ? -18.671 -18.072 -35.331 1.00 62.31 100 THR A C 1
ATOM 784 O O . THR A 1 100 ? -18.770 -17.727 -36.508 1.00 62.31 100 THR A O 1
ATOM 787 N N . ARG A 1 101 ? -19.147 -19.236 -34.888 1.00 58.78 101 ARG A N 1
ATOM 788 C CA . ARG A 1 101 ? -19.710 -20.319 -35.709 1.00 58.78 101 ARG A CA 1
ATOM 789 C C . ARG A 1 101 ? -21.113 -20.006 -36.270 1.00 58.78 101 ARG A C 1
ATOM 791 O O . ARG A 1 101 ? -21.956 -20.893 -36.319 1.00 58.78 101 ARG A O 1
ATOM 798 N N . GLU A 1 102 ? -21.391 -18.768 -36.678 1.00 55.25 102 GLU A N 1
ATOM 799 C CA . GLU A 1 102 ? -22.736 -18.328 -37.105 1.00 55.25 102 GLU A CA 1
ATOM 800 C C . GLU A 1 102 ? -22.938 -18.231 -38.628 1.00 55.25 102 GLU A C 1
ATOM 802 O O . GLU A 1 102 ? -24.036 -17.925 -39.081 1.00 55.25 102 GLU A O 1
ATOM 807 N N . ALA A 1 103 ? -21.946 -18.573 -39.455 1.00 54.62 103 ALA A N 1
ATOM 808 C CA . ALA A 1 103 ? -22.044 -18.411 -40.914 1.00 54.62 103 ALA A CA 1
ATOM 809 C C . ALA A 1 103 ? -22.111 -19.720 -41.733 1.00 54.62 103 ALA A C 1
ATOM 811 O O . ALA A 1 103 ? -21.706 -19.722 -42.891 1.00 54.62 103 ALA A O 1
ATOM 812 N N . VAL A 1 104 ? -22.612 -20.836 -41.182 1.00 54.06 104 VAL A N 1
ATOM 813 C CA . VAL A 1 104 ? -22.748 -22.108 -41.949 1.00 54.06 104 VAL A CA 1
ATOM 814 C C . VAL A 1 104 ? -24.215 -22.535 -42.176 1.00 54.06 104 VAL A C 1
ATOM 816 O O . VAL A 1 104 ? -24.475 -23.514 -42.862 1.00 54.06 104 VAL A O 1
ATOM 819 N N . GLY A 1 105 ? -25.206 -21.790 -41.669 1.00 50.94 105 GLY A N 1
ATOM 820 C CA . GLY A 1 105 ? -26.626 -22.188 -41.740 1.00 50.94 105 GLY A CA 1
ATOM 821 C C . GLY A 1 105 ? -27.499 -21.521 -42.815 1.00 50.94 105 GLY A C 1
ATOM 822 O O . GLY A 1 105 ? -28.617 -21.972 -43.044 1.00 50.94 105 GLY A O 1
ATOM 823 N N . ALA A 1 106 ? -27.048 -20.455 -43.484 1.00 53.03 106 ALA A N 1
ATOM 824 C CA . ALA A 1 106 ? -27.919 -19.624 -44.335 1.00 53.03 106 ALA A CA 1
ATOM 825 C C . ALA A 1 106 ? -27.941 -20.026 -45.827 1.00 53.03 106 ALA A C 1
ATOM 827 O O . ALA A 1 106 ? -28.098 -19.176 -46.699 1.00 53.03 106 ALA A O 1
ATOM 828 N N . GLY A 1 107 ? -27.780 -21.317 -46.131 1.00 51.00 107 GLY A N 1
ATOM 829 C CA . GLY A 1 107 ? -27.697 -21.838 -47.499 1.00 51.00 107 GLY A CA 1
ATOM 830 C C . GLY A 1 107 ? -28.615 -23.031 -47.755 1.00 51.00 107 GLY A C 1
ATOM 831 O O . GLY A 1 107 ? -28.135 -24.076 -48.170 1.00 51.00 107 GLY A O 1
ATOM 832 N N . ALA A 1 108 ? -29.918 -22.905 -47.491 1.00 49.16 108 ALA A N 1
ATOM 833 C CA . ALA A 1 108 ? -30.910 -23.886 -47.942 1.00 49.16 108 ALA A CA 1
ATOM 834 C C . ALA A 1 108 ? -32.282 -23.233 -48.170 1.00 49.16 108 ALA A C 1
ATOM 836 O O . ALA A 1 108 ? -33.177 -23.336 -47.333 1.00 49.16 108 ALA A O 1
ATOM 837 N N . LYS A 1 109 ? -32.441 -22.553 -49.312 1.00 40.75 109 LYS A N 1
ATOM 838 C CA . LYS A 1 109 ? -33.731 -22.383 -50.000 1.00 40.75 109 LYS A CA 1
ATOM 839 C C . LYS A 1 109 ? -33.507 -22.285 -51.512 1.00 40.75 109 LYS A C 1
ATOM 841 O O . LYS A 1 109 ? -33.164 -21.217 -52.009 1.00 40.75 109 LYS A O 1
ATOM 846 N N . ALA A 1 110 ? -33.728 -23.402 -52.197 1.00 38.50 110 ALA A N 1
ATOM 847 C CA . ALA A 1 110 ? -34.353 -23.516 -53.514 1.00 38.50 110 ALA A CA 1
ATOM 848 C C . ALA A 1 110 ? -34.865 -24.955 -53.640 1.00 38.50 110 ALA A C 1
ATOM 850 O O . ALA A 1 110 ? -34.074 -25.868 -53.311 1.00 38.50 110 ALA A O 1
#

pLDDT: mean 90.86, std 14.19, range [38.5, 98.62]

Solvent-accessible surface area (backbone atoms only — not comparable to full-atom values): 6737 Å² total; per-residue (Å²): 135,74,66,45,78,57,61,41,83,71,61,78,38,61,67,60,42,41,51,51,5,24,68,67,65,26,35,28,38,36,39,65,71,35,60,47,69,63,50,50,54,50,50,55,52,28,49,77,72,58,77,40,90,49,72,70,62,58,56,70,71,68,48,79,64,46,76,30,66,47,79,60,52,72,67,57,35,53,53,53,52,53,53,49,52,58,53,52,64,71,62,54,82,74,73,78,79,75,81,74,89,77,84,82,74,92,82,84,89,132

Foldseek 3Di:
DAEAEAADDVVVDPVVLLVVCQLVQHKYWYWPHRPVVVVVVVVVVCCVVVVDPDPVVVVVVTGTPDIHHHPYDPVRNVVVVVVVVVVVVVVPPPDDDDPPPPPPPPPDDD

Sequence (110 aa):
LTTLKVDGGAVKNDFLMQLQADILGVKVVRPQVQETTSLGAAYGAGLATGFWSTLDELRKNWQVDKVFEPQSTEEQRRAGLAGWKKAVERTLHWVEKEPTREAVGAGAKA